Protein AF-A0A7V6HRE5-F1 (afdb_monomer_lite)

Sequence (174 aa):
MKKLPYPLYLALFLGVLGIIAAGLLAGINILTAPAIKANEEKKLAEQFKVIEVESPEILEVELLENVLGAYEGLTNGKACFVFNVQNKNQFLTVQTLVVISQEDGKILNLSVNLPATTHGMDSSFEGNKFGVIDANQDDFTGKFVTISGATTSSNSVKACINLAYEQYKGIKGV

Structure (mmCIF, N/CA/C/O backbone):
data_AF-A0A7V6HRE5-F1
#
_entry.id   AF-A0A7V6HRE5-F1
#
loop_
_atom_site.group_PDB
_atom_site.id
_atom_site.type_symbol
_atom_site.label_atom_id
_atom_site.label_alt_id
_atom_site.label_comp_id
_atom_site.label_asym_id
_atom_site.label_entity_id
_atom_site.label_seq_id
_atom_site.pdbx_PDB_ins_code
_atom_site.Cartn_x
_atom_site.Cartn_y
_atom_site.Cartn_z
_atom_site.occupancy
_atom_site.B_iso_or_equiv
_atom_site.auth_seq_id
_atom_site.auth_comp_id
_atom_site.auth_asym_id
_atom_site.auth_atom_id
_atom_site.pdbx_PDB_model_num
ATOM 1 N N . MET A 1 1 ? 37.935 -4.802 -55.681 1.00 50.09 1 MET A N 1
ATOM 2 C CA . MET A 1 1 ? 36.809 -4.939 -54.729 1.00 50.09 1 MET A CA 1
ATOM 3 C C . MET A 1 1 ? 35.780 -3.856 -55.048 1.00 50.09 1 MET A C 1
ATOM 5 O O . MET A 1 1 ? 36.128 -2.683 -54.967 1.00 50.09 1 MET A O 1
ATOM 9 N N . LYS A 1 2 ? 34.571 -4.211 -55.516 1.00 59.75 2 LYS A N 1
ATOM 10 C CA . LYS A 1 2 ? 33.499 -3.229 -55.788 1.00 59.75 2 LYS A CA 1
ATOM 11 C C . LYS A 1 2 ? 33.061 -2.618 -54.452 1.00 59.75 2 LYS A C 1
ATOM 13 O O . LYS A 1 2 ? 32.667 -3.359 -53.557 1.00 59.75 2 LYS A O 1
ATOM 18 N N . LYS A 1 3 ? 33.171 -1.294 -54.305 1.00 69.75 3 LYS A N 1
ATOM 19 C CA . LYS A 1 3 ? 32.686 -0.585 -53.113 1.00 69.75 3 LYS A CA 1
ATOM 20 C C . LYS A 1 3 ? 31.163 -0.732 -53.050 1.00 69.75 3 LYS A C 1
ATOM 22 O O . LYS A 1 3 ? 30.491 -0.491 -54.051 1.00 69.75 3 LYS A O 1
ATOM 27 N N . LEU A 1 4 ? 30.644 -1.172 -51.903 1.00 70.94 4 LEU A N 1
ATOM 28 C CA . LEU A 1 4 ? 29.204 -1.254 -51.654 1.00 70.94 4 LEU A CA 1
ATOM 29 C C . LEU A 1 4 ? 28.578 0.138 -51.884 1.00 70.94 4 LEU A C 1
ATOM 31 O O . LEU A 1 4 ? 29.197 1.129 -51.481 1.00 70.94 4 LEU A O 1
ATOM 35 N N . PRO A 1 5 ? 27.389 0.254 -52.509 1.00 83.25 5 PRO A N 1
ATOM 36 C CA . PRO A 1 5 ? 26.719 1.543 -52.629 1.00 83.25 5 PRO A CA 1
ATOM 37 C C . PRO A 1 5 ? 26.514 2.145 -51.237 1.00 83.25 5 PRO A C 1
ATOM 39 O O . PRO A 1 5 ? 26.054 1.469 -50.319 1.00 83.25 5 PRO A O 1
ATOM 42 N N . TYR A 1 6 ? 26.874 3.420 -51.088 1.00 79.62 6 TYR A N 1
ATOM 43 C CA . TYR A 1 6 ? 26.864 4.156 -49.821 1.00 79.62 6 TYR A CA 1
ATOM 44 C C . TYR A 1 6 ? 25.595 3.966 -48.957 1.00 79.62 6 TYR A C 1
ATOM 46 O O . TYR A 1 6 ? 25.748 3.701 -47.763 1.00 79.62 6 TYR A O 1
ATOM 54 N N . PRO A 1 7 ? 24.358 3.986 -49.504 1.00 84.19 7 PRO A N 1
ATOM 55 C CA . PRO A 1 7 ? 23.162 3.720 -48.696 1.00 84.19 7 PRO A CA 1
ATOM 56 C C . PRO A 1 7 ? 23.092 2.285 -48.151 1.00 84.19 7 PRO A C 1
ATOM 58 O O . PRO A 1 7 ? 22.624 2.076 -47.035 1.00 84.19 7 PRO A O 1
ATOM 61 N N . LEU A 1 8 ? 23.600 1.295 -48.892 1.00 83.69 8 LEU A N 1
ATOM 62 C CA . LEU A 1 8 ? 23.629 -0.102 -48.450 1.00 83.69 8 LEU A CA 1
ATOM 63 C C . LEU A 1 8 ? 24.675 -0.317 -47.348 1.00 83.69 8 LEU A C 1
ATOM 65 O O . LEU A 1 8 ? 24.430 -1.067 -46.411 1.00 83.69 8 LEU A O 1
ATOM 69 N N . TYR A 1 9 ? 25.815 0.376 -47.428 1.00 84.62 9 TYR A N 1
ATOM 70 C CA . TYR A 1 9 ? 26.817 0.382 -46.359 1.00 84.62 9 TYR A CA 1
ATOM 71 C C . TYR A 1 9 ? 26.251 0.973 -45.060 1.00 84.62 9 TYR A C 1
ATOM 73 O O . TYR A 1 9 ? 26.408 0.374 -44.000 1.00 84.62 9 TYR A O 1
ATOM 81 N N . LEU A 1 10 ? 25.546 2.107 -45.146 1.00 85.81 10 LEU A N 1
ATOM 82 C CA . LEU A 1 10 ? 24.906 2.740 -43.991 1.00 85.81 10 LEU A CA 1
ATOM 83 C C . LEU A 1 10 ? 23.826 1.853 -43.364 1.00 85.81 10 LEU A C 1
ATOM 85 O O . LEU A 1 10 ? 23.796 1.719 -42.146 1.00 85.81 10 LEU A O 1
ATOM 89 N N . ALA A 1 11 ? 22.978 1.214 -44.175 1.00 87.12 11 ALA A N 1
ATOM 90 C CA . ALA A 1 11 ? 21.950 0.301 -43.677 1.00 87.12 11 ALA A CA 1
ATOM 91 C C . ALA A 1 11 ? 22.557 -0.899 -42.931 1.00 87.12 11 ALA A C 1
ATOM 93 O O . ALA A 1 11 ? 22.083 -1.277 -41.862 1.00 87.12 11 ALA A O 1
ATOM 94 N N . LEU A 1 12 ? 23.641 -1.468 -43.465 1.00 86.06 12 LEU A N 1
ATOM 95 C CA . LEU A 1 12 ? 24.322 -2.614 -42.865 1.00 86.06 12 LEU A CA 1
ATOM 96 C C . LEU A 1 12 ? 25.068 -2.212 -41.584 1.00 86.06 12 LEU A C 1
ATOM 98 O O . LEU A 1 12 ? 24.995 -2.915 -40.580 1.00 86.06 12 LEU A O 1
ATOM 102 N N . PHE A 1 13 ? 25.706 -1.040 -41.584 1.00 89.19 13 PHE A N 1
ATOM 103 C CA . PHE A 1 13 ? 26.343 -0.461 -40.403 1.00 89.19 13 PHE A CA 1
ATOM 104 C C . PHE A 1 13 ? 25.331 -0.177 -39.283 1.00 89.19 13 PHE A C 1
ATOM 106 O O . PHE A 1 13 ? 25.565 -0.554 -38.136 1.00 89.19 13 PHE A O 1
ATOM 113 N N . LEU A 1 14 ? 24.182 0.419 -39.616 1.00 89.94 14 LEU A N 1
ATOM 114 C CA . LEU A 1 14 ? 23.117 0.702 -38.654 1.00 89.94 14 LEU A CA 1
ATOM 115 C C . LEU A 1 14 ? 22.473 -0.587 -38.124 1.00 89.94 14 LEU A C 1
ATOM 117 O O . LEU A 1 14 ? 22.176 -0.676 -36.936 1.00 89.94 14 LEU A O 1
ATOM 121 N N . GLY A 1 15 ? 22.322 -1.605 -38.977 1.00 91.38 15 GLY A N 1
ATOM 122 C CA . GLY A 1 15 ? 21.848 -2.930 -38.576 1.00 91.38 15 GLY A CA 1
ATOM 123 C C . GLY A 1 15 ? 22.772 -3.599 -37.557 1.00 91.38 15 GLY A C 1
ATOM 124 O O . GLY A 1 15 ? 22.306 -4.082 -36.528 1.00 91.38 15 GLY A O 1
ATOM 125 N N . VAL A 1 16 ? 24.088 -3.565 -37.790 1.00 91.38 16 VAL A N 1
ATOM 126 C CA . VAL A 1 16 ? 25.082 -4.098 -36.841 1.00 91.38 16 VAL A CA 1
ATOM 127 C C . VAL A 1 16 ? 25.053 -3.326 -35.518 1.00 91.38 16 VAL A C 1
ATOM 129 O O . VAL A 1 16 ? 25.026 -3.939 -34.453 1.00 91.38 16 VAL A O 1
ATOM 132 N N . LEU A 1 17 ? 24.992 -1.993 -35.567 1.00 90.50 17 LEU A N 1
ATOM 133 C CA . LEU A 1 17 ? 24.863 -1.149 -34.374 1.00 90.50 17 LEU A CA 1
ATOM 134 C C . LEU A 1 17 ? 23.590 -1.451 -33.577 1.00 90.50 17 LEU A C 1
ATOM 136 O O . LEU A 1 17 ? 23.646 -1.545 -32.352 1.00 90.50 17 LEU A O 1
ATOM 140 N N . GLY A 1 18 ? 22.461 -1.646 -34.262 1.00 89.69 18 GLY A N 1
ATOM 141 C CA . GLY A 1 18 ? 21.189 -2.005 -33.639 1.00 89.69 18 GLY A CA 1
ATOM 142 C C . GLY A 1 18 ? 21.255 -3.348 -32.913 1.00 89.69 18 GLY A C 1
ATOM 143 O O . GLY A 1 18 ? 20.800 -3.449 -31.776 1.00 89.69 18 GLY A O 1
ATOM 144 N N . ILE A 1 19 ? 21.889 -4.355 -33.523 1.00 90.44 19 ILE A N 1
ATOM 145 C CA . ILE A 1 19 ? 22.096 -5.671 -32.899 1.00 90.44 19 ILE A CA 1
ATOM 146 C C . ILE A 1 19 ? 22.978 -5.548 -31.649 1.00 90.44 19 ILE A C 1
ATOM 148 O O . ILE A 1 19 ? 22.654 -6.128 -30.614 1.00 90.44 19 ILE A O 1
ATOM 152 N N . ILE A 1 20 ? 24.059 -4.765 -31.712 1.00 90.25 20 ILE A N 1
ATOM 153 C CA . ILE A 1 20 ? 24.958 -4.544 -30.567 1.00 90.25 20 ILE A CA 1
ATOM 154 C C . ILE A 1 20 ? 24.222 -3.833 -29.425 1.00 90.25 20 ILE A C 1
ATOM 156 O O . ILE A 1 20 ? 24.304 -4.269 -28.277 1.00 90.25 20 ILE A O 1
ATOM 160 N N . ALA A 1 21 ? 23.475 -2.768 -29.727 1.00 87.31 21 ALA A N 1
ATOM 161 C CA . ALA A 1 21 ? 22.720 -2.015 -28.730 1.00 87.31 21 ALA A CA 1
ATOM 162 C C . ALA A 1 21 ? 21.628 -2.871 -28.068 1.00 87.31 21 ALA A C 1
ATOM 164 O O . ALA A 1 21 ? 21.508 -2.877 -26.842 1.00 87.31 21 ALA A O 1
ATOM 165 N N . ALA A 1 22 ? 20.876 -3.642 -28.861 1.00 85.56 22 ALA A N 1
ATOM 166 C CA . ALA A 1 22 ? 19.866 -4.565 -28.349 1.00 85.56 22 ALA A CA 1
ATOM 167 C C . ALA A 1 22 ? 20.491 -5.666 -27.477 1.00 85.56 22 ALA A C 1
ATOM 169 O O . ALA A 1 22 ? 19.972 -5.966 -26.404 1.00 85.56 22 ALA A O 1
ATOM 170 N N . GLY A 1 23 ? 21.630 -6.224 -27.901 1.00 85.94 23 GLY A N 1
ATOM 171 C CA . GLY A 1 23 ? 22.370 -7.233 -27.145 1.00 85.94 23 GLY A CA 1
ATOM 172 C C . GLY A 1 23 ? 22.883 -6.714 -25.802 1.00 85.94 23 GLY A C 1
ATOM 173 O O . GLY A 1 23 ? 22.724 -7.393 -24.790 1.00 85.94 23 GLY A O 1
ATOM 174 N N . LEU A 1 24 ? 23.436 -5.495 -25.760 1.00 86.62 24 LEU A N 1
ATOM 175 C CA . LEU A 1 24 ? 23.864 -4.869 -24.505 1.00 86.62 24 LEU A CA 1
ATOM 176 C C . LEU A 1 24 ? 22.684 -4.632 -23.561 1.00 86.62 24 LEU A C 1
ATOM 178 O O . LEU A 1 24 ? 22.766 -4.975 -22.384 1.00 86.62 24 LEU A O 1
ATOM 182 N N . LEU A 1 25 ? 21.586 -4.067 -24.068 1.00 85.69 25 LEU A N 1
ATOM 183 C CA . LEU A 1 25 ? 20.415 -3.767 -23.248 1.00 85.69 25 LEU A CA 1
ATOM 184 C C . LEU A 1 25 ? 19.783 -5.047 -22.685 1.00 85.69 25 LEU A C 1
ATOM 186 O O . LEU A 1 25 ? 19.464 -5.108 -21.498 1.00 85.69 25 LEU A O 1
ATOM 190 N N . ALA A 1 26 ? 19.665 -6.090 -23.511 1.00 82.56 26 ALA A N 1
ATOM 191 C CA . ALA A 1 26 ? 19.182 -7.399 -23.084 1.00 82.56 26 ALA A CA 1
ATOM 192 C C . ALA A 1 26 ? 20.129 -8.056 -22.068 1.00 82.56 26 ALA A C 1
ATOM 194 O O . ALA A 1 26 ? 19.666 -8.590 -21.062 1.00 82.56 26 ALA A O 1
ATOM 195 N N . GLY A 1 27 ? 21.444 -7.976 -22.289 1.00 82.62 27 GLY A N 1
ATOM 196 C CA . GLY A 1 27 ? 22.449 -8.506 -21.369 1.00 82.62 27 GLY A CA 1
ATOM 197 C C . GLY A 1 27 ? 22.399 -7.834 -19.997 1.00 82.62 27 GLY A C 1
ATOM 198 O O . GLY A 1 27 ? 22.397 -8.522 -18.978 1.00 82.62 27 GLY A O 1
ATOM 199 N N . ILE A 1 28 ? 22.277 -6.504 -19.964 1.00 78.94 28 ILE A N 1
ATOM 200 C CA . ILE A 1 28 ? 22.094 -5.756 -18.716 1.00 78.94 28 ILE A CA 1
ATOM 201 C C . ILE A 1 28 ? 20.800 -6.199 -18.036 1.00 78.94 28 ILE A C 1
ATOM 203 O O . ILE A 1 28 ? 20.838 -6.535 -16.859 1.00 78.94 28 ILE A O 1
ATOM 207 N N . ASN A 1 29 ? 19.687 -6.279 -18.768 1.00 77.25 29 ASN A N 1
ATOM 208 C CA . ASN A 1 29 ? 18.402 -6.687 -18.205 1.00 77.25 29 ASN A CA 1
ATOM 209 C C . ASN A 1 29 ? 18.442 -8.099 -17.593 1.00 77.25 29 ASN A C 1
ATOM 211 O O . ASN A 1 29 ? 17.912 -8.305 -16.510 1.00 77.25 29 ASN A O 1
ATOM 215 N N . ILE A 1 30 ? 19.104 -9.069 -18.232 1.00 74.62 30 ILE A N 1
ATOM 216 C CA . ILE A 1 30 ? 19.215 -10.442 -17.702 1.00 74.62 30 ILE A CA 1
ATOM 217 C C . ILE A 1 30 ? 20.044 -10.483 -16.412 1.00 74.62 30 ILE A C 1
ATOM 219 O O . ILE A 1 30 ? 19.705 -11.227 -15.493 1.00 74.62 30 ILE A O 1
ATOM 223 N N . LEU A 1 31 ? 21.114 -9.687 -16.321 1.00 76.06 31 LEU A N 1
ATOM 224 C CA . LEU A 1 31 ? 21.964 -9.632 -15.129 1.00 76.06 31 LEU A CA 1
ATOM 225 C C . LEU A 1 31 ? 21.318 -8.846 -13.982 1.00 76.06 31 LEU A C 1
ATOM 227 O O . LEU A 1 31 ? 21.504 -9.197 -12.817 1.00 76.06 31 LEU A O 1
ATOM 231 N N . THR A 1 32 ? 20.559 -7.792 -14.289 1.00 68.12 32 THR A N 1
ATOM 232 C CA . THR A 1 32 ? 19.947 -6.928 -13.272 1.00 68.12 32 THR A CA 1
ATOM 233 C C . THR A 1 32 ? 18.574 -7.411 -12.823 1.00 68.12 32 THR A C 1
ATOM 235 O O . THR A 1 32 ? 18.258 -7.262 -11.646 1.00 68.12 32 THR A O 1
ATOM 238 N N . ALA A 1 33 ? 17.779 -8.050 -13.687 1.00 69.75 33 ALA A N 1
ATOM 239 C CA . ALA A 1 33 ? 16.455 -8.573 -13.347 1.00 69.75 33 ALA A CA 1
ATOM 240 C C . ALA A 1 33 ? 16.411 -9.443 -12.072 1.00 69.75 33 ALA A C 1
ATOM 242 O O . ALA A 1 33 ? 15.530 -9.197 -11.245 1.00 69.75 33 ALA A O 1
ATOM 243 N N . PRO A 1 34 ? 17.314 -10.423 -11.841 1.00 67.00 34 PRO A N 1
ATOM 244 C CA . PRO A 1 34 ? 17.267 -11.224 -10.616 1.00 67.00 34 PRO A CA 1
ATOM 245 C C . PRO A 1 34 ? 17.596 -10.396 -9.369 1.00 67.00 34 PRO A C 1
ATOM 247 O O . PRO A 1 34 ? 16.971 -10.583 -8.328 1.00 67.00 34 PRO A O 1
ATOM 250 N N . ALA A 1 35 ? 18.529 -9.445 -9.471 1.00 63.06 35 ALA A N 1
ATOM 251 C CA . ALA A 1 35 ? 18.861 -8.548 -8.369 1.00 63.06 35 ALA A CA 1
ATOM 252 C C . ALA A 1 35 ? 17.710 -7.578 -8.055 1.00 63.06 35 ALA A C 1
ATOM 254 O O . ALA A 1 35 ? 17.461 -7.281 -6.890 1.00 63.06 35 ALA A O 1
ATOM 255 N N . ILE A 1 36 ? 16.983 -7.112 -9.075 1.00 62.78 36 ILE A N 1
ATOM 256 C CA . ILE A 1 36 ? 15.802 -6.254 -8.913 1.00 62.78 36 ILE A CA 1
ATOM 257 C C . ILE A 1 36 ? 14.694 -7.022 -8.192 1.00 62.78 36 ILE A C 1
ATOM 259 O O . ILE A 1 36 ? 14.231 -6.553 -7.158 1.00 62.78 36 ILE A O 1
ATOM 263 N N . LYS A 1 37 ? 14.357 -8.235 -8.650 1.00 68.44 37 LYS A N 1
ATOM 264 C CA . LYS A 1 37 ? 13.335 -9.078 -8.006 1.00 68.44 37 LYS A CA 1
ATOM 265 C C . LYS A 1 37 ? 13.670 -9.394 -6.551 1.00 68.44 37 LYS A C 1
ATOM 267 O O . LYS A 1 37 ? 12.843 -9.186 -5.673 1.00 68.44 37 LYS A O 1
ATOM 272 N N . ALA A 1 38 ? 14.906 -9.813 -6.276 1.00 65.56 38 ALA A N 1
ATOM 273 C CA . ALA A 1 38 ? 15.335 -10.106 -4.910 1.00 65.56 38 ALA A CA 1
ATOM 274 C C . ALA A 1 38 ? 15.285 -8.864 -4.002 1.00 65.56 38 ALA A C 1
ATOM 276 O O . ALA A 1 38 ? 14.994 -8.971 -2.812 1.00 65.56 38 ALA A O 1
ATOM 277 N N . ASN A 1 39 ? 15.564 -7.675 -4.544 1.00 62.69 39 ASN A N 1
ATOM 278 C CA . ASN A 1 39 ? 15.439 -6.426 -3.799 1.00 62.69 39 ASN A CA 1
ATOM 279 C C . ASN A 1 39 ? 13.975 -6.018 -3.593 1.00 62.69 39 ASN A C 1
ATOM 281 O O . ASN A 1 39 ? 13.654 -5.479 -2.540 1.00 62.69 39 ASN A O 1
ATOM 285 N N . GLU A 1 40 ? 13.090 -6.266 -4.557 1.00 64.25 40 GLU A N 1
ATOM 286 C CA . GLU A 1 40 ? 11.649 -6.018 -4.435 1.00 64.25 40 GLU A CA 1
ATOM 287 C C . GLU A 1 40 ? 11.008 -6.931 -3.386 1.00 64.25 40 GLU A C 1
ATOM 289 O O . GLU A 1 40 ? 10.300 -6.439 -2.511 1.00 64.25 40 GLU A O 1
ATOM 294 N N . GLU A 1 41 ? 11.329 -8.226 -3.398 1.00 62.97 41 GLU A N 1
ATOM 295 C CA . GLU A 1 41 ? 10.862 -9.190 -2.395 1.00 62.97 41 GLU A CA 1
ATOM 296 C C . GLU A 1 41 ? 11.364 -8.833 -0.992 1.00 62.97 41 GLU A C 1
ATOM 298 O O . GLU A 1 41 ? 10.588 -8.827 -0.037 1.00 62.97 41 GLU A O 1
ATOM 303 N N . LYS A 1 42 ? 12.646 -8.460 -0.857 1.00 62.59 42 LYS A N 1
ATOM 304 C CA . LYS A 1 42 ? 13.197 -7.988 0.423 1.00 62.59 42 LYS A CA 1
ATOM 305 C C . LYS A 1 42 ? 12.518 -6.713 0.898 1.00 62.59 42 LYS A C 1
ATOM 307 O O . LYS A 1 42 ? 12.144 -6.644 2.062 1.00 62.59 42 LYS A O 1
ATOM 312 N N . LYS A 1 43 ? 12.307 -5.737 0.012 1.00 65.44 43 LYS A N 1
ATOM 313 C CA . LYS A 1 43 ? 11.583 -4.504 0.347 1.00 65.44 43 LYS A CA 1
ATOM 314 C C . LYS A 1 43 ? 10.151 -4.791 0.761 1.00 65.44 43 LYS A C 1
ATOM 316 O O . LYS A 1 43 ? 9.640 -4.127 1.653 1.00 65.44 43 LYS A O 1
ATOM 321 N N . LEU A 1 44 ? 9.479 -5.741 0.119 1.00 64.00 44 LEU A N 1
ATOM 322 C CA . LEU A 1 44 ? 8.117 -6.114 0.477 1.00 64.00 44 LEU A CA 1
ATOM 323 C C . LEU A 1 44 ? 8.085 -6.803 1.850 1.00 64.00 44 LEU A C 1
ATOM 325 O O . LEU A 1 44 ? 7.297 -6.418 2.706 1.00 64.00 44 LEU A O 1
ATOM 329 N N . ALA A 1 45 ? 9.004 -7.737 2.106 1.00 64.31 45 ALA A N 1
ATOM 330 C CA . ALA A 1 45 ? 9.152 -8.392 3.405 1.00 64.31 45 ALA A CA 1
ATOM 331 C C . ALA A 1 45 ? 9.541 -7.413 4.531 1.00 64.31 45 ALA A C 1
ATOM 333 O O . ALA A 1 45 ? 9.053 -7.530 5.653 1.00 64.31 45 ALA A O 1
ATOM 334 N N . GLU A 1 46 ? 10.403 -6.433 4.252 1.00 66.00 46 GLU A N 1
ATOM 335 C CA . GLU A 1 46 ? 10.728 -5.345 5.181 1.00 66.00 46 GLU A CA 1
ATOM 336 C C . GLU A 1 46 ? 9.514 -4.451 5.439 1.00 66.00 46 GLU A C 1
ATOM 338 O O . GLU A 1 46 ? 9.246 -4.115 6.588 1.00 66.00 46 GLU A O 1
ATOM 343 N N . GLN A 1 47 ? 8.732 -4.121 4.409 1.00 65.31 47 GLN A N 1
ATOM 344 C CA . GLN A 1 47 ? 7.501 -3.346 4.571 1.00 65.31 47 GLN A CA 1
ATOM 345 C C . GLN A 1 47 ? 6.464 -4.092 5.413 1.00 65.31 47 GLN A C 1
ATOM 347 O O . GLN A 1 47 ? 5.866 -3.464 6.279 1.00 65.31 47 GLN A O 1
ATOM 352 N N . PHE A 1 48 ? 6.310 -5.413 5.241 1.00 65.56 48 PHE A N 1
ATOM 353 C CA . PHE A 1 48 ? 5.454 -6.240 6.103 1.00 65.56 48 PHE A CA 1
ATOM 354 C C . PHE A 1 48 ? 5.903 -6.227 7.571 1.00 65.56 48 PHE A C 1
ATOM 356 O O . PHE A 1 48 ? 5.063 -6.166 8.466 1.00 65.56 48 PHE A O 1
ATOM 363 N N . LYS A 1 49 ? 7.219 -6.197 7.830 1.00 68.00 49 LYS A N 1
ATOM 364 C CA . LYS A 1 49 ? 7.758 -6.010 9.188 1.00 68.00 49 LYS A CA 1
ATOM 365 C C . LYS A 1 49 ? 7.471 -4.614 9.744 1.00 68.00 49 LYS A C 1
ATOM 367 O O . LYS A 1 49 ? 7.127 -4.504 10.912 1.00 68.00 49 LYS A O 1
ATOM 372 N N . VAL A 1 50 ? 7.600 -3.563 8.929 1.00 70.25 50 VAL A N 1
ATOM 373 C CA . VAL A 1 50 ? 7.325 -2.170 9.338 1.00 70.25 50 VAL A CA 1
ATOM 374 C C . VAL A 1 50 ? 5.856 -1.968 9.705 1.00 70.25 50 VAL A C 1
ATOM 376 O O . VAL A 1 50 ? 5.556 -1.249 10.652 1.00 70.25 50 VAL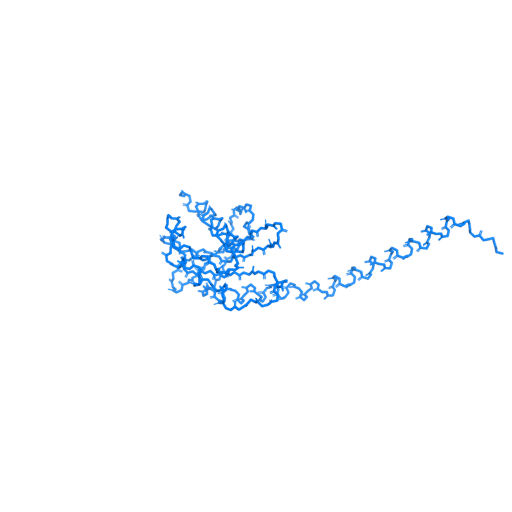 A O 1
ATOM 379 N N . ILE A 1 51 ? 4.941 -2.603 8.972 1.00 73.19 51 ILE A N 1
ATOM 380 C CA . ILE A 1 51 ? 3.502 -2.526 9.257 1.00 73.19 51 ILE A CA 1
ATOM 381 C C . ILE A 1 51 ? 3.028 -3.553 10.296 1.00 73.19 51 ILE A C 1
ATOM 383 O O . ILE A 1 51 ? 1.830 -3.624 10.555 1.00 73.19 51 ILE A O 1
ATOM 387 N N . GLU A 1 52 ? 3.949 -4.319 10.891 1.00 79.12 52 GLU A N 1
ATOM 388 C CA . GLU A 1 52 ? 3.678 -5.313 11.940 1.00 79.12 52 GLU A CA 1
ATOM 389 C C . GLU A 1 52 ? 2.614 -6.351 11.532 1.00 79.12 52 GLU A C 1
ATOM 391 O O . GLU A 1 52 ? 1.733 -6.710 12.316 1.00 79.12 52 GLU A O 1
ATOM 396 N N . VAL A 1 53 ? 2.665 -6.817 10.280 1.00 80.62 53 VAL A N 1
ATOM 397 C CA . VAL A 1 53 ? 1.786 -7.889 9.790 1.00 80.62 53 VAL A CA 1
ATOM 398 C C . VAL A 1 53 ? 2.531 -9.217 9.852 1.00 80.62 53 VAL A C 1
ATOM 400 O O . VAL A 1 53 ? 3.543 -9.426 9.179 1.00 80.62 53 VAL A O 1
ATOM 403 N N . GLU A 1 54 ? 2.007 -10.124 10.663 1.00 81.50 54 GLU A N 1
ATOM 404 C CA . GLU A 1 54 ? 2.461 -11.497 10.809 1.00 81.50 54 GLU A CA 1
ATOM 405 C C . GLU A 1 54 ? 1.763 -12.404 9.793 1.00 81.50 54 GLU A C 1
ATOM 407 O O . GLU A 1 54 ? 0.556 -12.296 9.572 1.00 81.50 54 GLU A O 1
ATOM 412 N N . SER A 1 55 ? 2.540 -13.325 9.212 1.00 76.38 55 SER A N 1
ATOM 413 C CA . SER A 1 55 ? 2.084 -14.348 8.257 1.00 76.38 55 SER A CA 1
ATOM 414 C C . SER A 1 55 ? 1.173 -13.805 7.142 1.00 76.38 55 SER A C 1
ATOM 416 O O . SER A 1 55 ? 0.038 -14.259 7.027 1.00 76.38 55 SER A O 1
ATOM 418 N N . PRO A 1 56 ? 1.632 -12.828 6.333 1.00 80.88 56 PRO A N 1
ATOM 419 C CA . PRO A 1 56 ? 0.833 -12.317 5.228 1.00 80.88 56 PRO A CA 1
ATOM 420 C C . PRO A 1 56 ? 0.616 -13.410 4.172 1.00 80.88 56 PRO A C 1
ATOM 422 O O . PRO A 1 56 ? 1.576 -13.912 3.582 1.00 80.88 56 PRO A O 1
ATOM 425 N N . GLU A 1 57 ? -0.642 -13.739 3.908 1.00 83.25 57 GLU A N 1
ATOM 426 C CA . GLU A 1 57 ? -1.075 -14.650 2.850 1.00 83.25 57 GLU A CA 1
ATOM 427 C C . 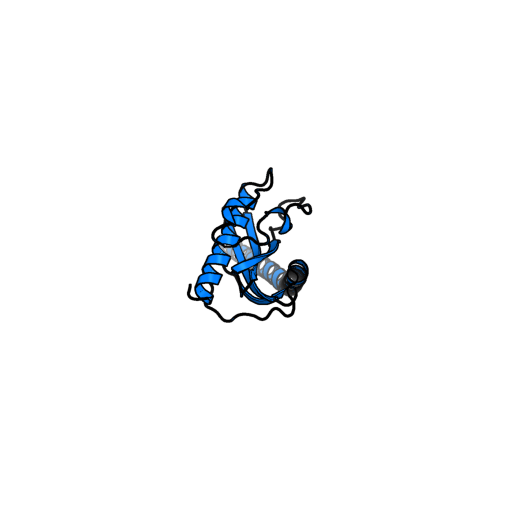GLU A 1 57 ? -1.770 -13.864 1.738 1.00 83.25 57 GLU A C 1
ATOM 429 O O . GLU A 1 57 ? -2.416 -12.847 1.982 1.00 83.25 57 GLU A O 1
ATOM 434 N N . ILE A 1 58 ? -1.593 -14.292 0.488 1.00 85.44 58 ILE A N 1
ATOM 435 C CA . ILE A 1 58 ? -2.213 -13.621 -0.658 1.00 85.44 58 ILE A CA 1
ATOM 436 C C . ILE A 1 58 ? -3.711 -13.911 -0.630 1.00 85.44 58 ILE A C 1
ATOM 438 O O . ILE A 1 58 ? -4.119 -15.069 -0.626 1.00 85.44 58 ILE A O 1
ATOM 442 N N . LEU A 1 59 ? -4.518 -12.856 -0.682 1.00 87.19 59 LEU A N 1
ATOM 443 C CA . LEU A 1 59 ? -5.961 -12.978 -0.784 1.00 87.19 59 LEU A CA 1
ATOM 444 C C . LEU A 1 5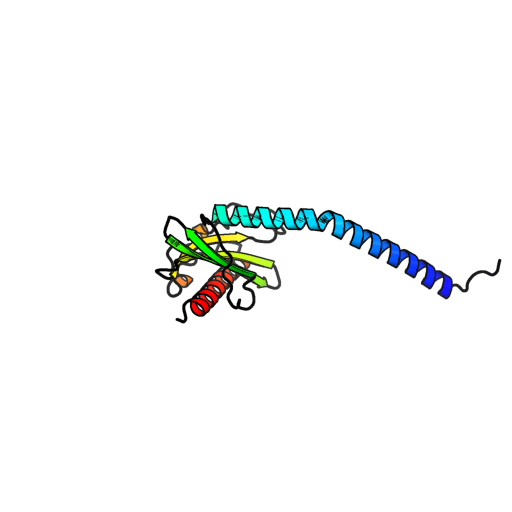9 ? -6.356 -13.023 -2.267 1.00 87.19 59 LEU A C 1
ATOM 446 O O . LEU A 1 59 ? -6.188 -12.041 -2.993 1.00 87.19 59 LEU A O 1
ATOM 450 N N . GLU A 1 60 ? -6.880 -14.161 -2.727 1.00 86.50 60 GLU A N 1
ATOM 451 C CA . GLU A 1 60 ? -7.340 -14.342 -4.111 1.00 86.50 60 GLU A CA 1
ATOM 452 C C . GLU A 1 60 ? -8.697 -13.656 -4.336 1.00 86.50 60 GLU A C 1
ATOM 454 O O . GLU A 1 60 ? -9.762 -14.255 -4.193 1.00 86.50 60 GLU A O 1
ATOM 459 N N . VAL A 1 61 ? -8.655 -12.368 -4.682 1.00 87.25 61 VAL A N 1
ATOM 460 C CA . VAL A 1 61 ? -9.832 -11.535 -4.976 1.00 87.25 61 VAL A CA 1
ATOM 461 C C . VAL A 1 61 ? -9.627 -10.731 -6.253 1.00 87.25 61 VAL A C 1
ATOM 463 O O . VAL A 1 61 ? -8.497 -10.491 -6.682 1.00 87.25 61 VAL A O 1
ATOM 466 N N . GLU A 1 62 ? -10.725 -10.283 -6.861 1.00 88.12 62 GLU A N 1
ATOM 467 C CA . GLU A 1 62 ? -10.651 -9.319 -7.955 1.00 88.12 62 GLU A CA 1
ATOM 468 C C . GLU A 1 62 ? -10.111 -7.986 -7.419 1.00 88.12 62 GLU A C 1
ATOM 470 O O . GLU A 1 62 ? -10.676 -7.377 -6.503 1.00 88.12 62 GLU A O 1
ATOM 475 N N . LEU A 1 63 ? -8.967 -7.573 -7.960 1.00 89.62 63 LEU A N 1
ATOM 476 C CA . LEU A 1 63 ? -8.288 -6.344 -7.576 1.00 89.62 63 LEU A CA 1
ATOM 477 C C . LEU A 1 63 ? -8.809 -5.182 -8.421 1.00 89.62 63 LEU A C 1
ATOM 479 O O . LEU A 1 63 ? -8.846 -5.261 -9.650 1.00 89.62 63 LEU A O 1
ATOM 483 N N . LEU A 1 64 ? -9.173 -4.090 -7.755 1.00 89.69 64 LEU A N 1
ATOM 484 C CA . LEU A 1 64 ? -9.529 -2.837 -8.406 1.00 89.69 64 LEU A CA 1
ATOM 485 C C . LEU A 1 64 ? -8.325 -2.231 -9.134 1.00 89.69 64 LEU A C 1
ATOM 487 O O . LEU A 1 64 ? -7.159 -2.536 -8.862 1.00 89.69 64 LEU A O 1
ATOM 491 N N . GLU A 1 65 ? -8.614 -1.314 -10.054 1.00 88.06 65 GLU A N 1
ATOM 492 C CA . GLU A 1 65 ? -7.578 -0.582 -10.768 1.00 88.06 65 GLU A CA 1
ATOM 493 C C . GLU A 1 65 ? -6.642 0.132 -9.779 1.00 88.06 65 GLU A C 1
ATOM 495 O O . GLU A 1 65 ? -7.078 0.834 -8.866 1.00 88.06 65 GLU A O 1
ATOM 500 N N . ASN A 1 66 ? -5.335 -0.027 -9.989 1.00 89.00 66 ASN A N 1
ATOM 501 C CA . ASN A 1 66 ? -4.267 0.489 -9.131 1.00 89.00 66 ASN A CA 1
ATOM 502 C C . ASN A 1 66 ? -4.105 -0.197 -7.757 1.00 89.00 66 ASN A C 1
ATOM 504 O O . ASN A 1 66 ? -3.286 0.247 -6.946 1.00 89.00 66 ASN A O 1
ATOM 508 N N . VAL A 1 67 ? -4.795 -1.314 -7.512 1.00 89.31 67 VAL A N 1
ATOM 509 C CA . VAL A 1 67 ? -4.487 -2.238 -6.413 1.00 89.31 67 VAL A CA 1
ATOM 510 C C . VAL A 1 67 ? -3.553 -3.325 -6.949 1.00 89.31 67 VAL A C 1
ATOM 512 O O . VAL A 1 67 ? -3.916 -4.122 -7.806 1.00 89.31 67 VAL A O 1
ATOM 515 N N . LEU A 1 68 ? -2.311 -3.341 -6.467 1.00 86.62 68 LEU A N 1
ATOM 516 C CA . LEU A 1 68 ? -1.261 -4.263 -6.912 1.00 86.62 68 LEU A CA 1
ATOM 517 C C . LEU A 1 68 ? -1.320 -5.619 -6.202 1.00 86.62 68 LEU A C 1
ATOM 519 O O . LEU A 1 68 ? -0.733 -6.588 -6.675 1.00 86.62 68 LEU A O 1
ATOM 523 N N . GLY A 1 69 ? -1.987 -5.681 -5.051 1.00 86.19 69 GLY A N 1
ATOM 524 C CA . GLY A 1 69 ? -2.192 -6.918 -4.311 1.00 86.19 69 GLY A CA 1
ATOM 525 C C . GLY A 1 69 ? -3.050 -6.716 -3.071 1.00 86.19 69 GLY A C 1
ATOM 526 O O . GLY A 1 69 ? -3.026 -5.646 -2.456 1.00 86.19 69 GLY A O 1
ATOM 527 N N . ALA A 1 70 ? -3.771 -7.768 -2.706 1.00 90.00 70 ALA A N 1
ATOM 528 C CA . ALA A 1 70 ? -4.489 -7.889 -1.450 1.00 90.00 70 ALA A CA 1
ATOM 529 C C . ALA A 1 70 ? -3.915 -9.076 -0.675 1.00 90.00 70 ALA A C 1
ATOM 531 O O . ALA A 1 70 ? -3.614 -10.122 -1.251 1.00 90.00 70 ALA A O 1
ATOM 532 N N . TYR A 1 71 ? -3.750 -8.894 0.627 1.00 89.56 71 TYR A N 1
ATOM 533 C CA . TYR A 1 71 ? -3.222 -9.907 1.525 1.00 89.56 71 TYR A CA 1
ATOM 534 C C . TYR A 1 71 ? -4.077 -9.952 2.785 1.00 89.56 71 TYR A C 1
ATOM 536 O O . TYR A 1 71 ? -4.685 -8.950 3.167 1.00 89.56 71 TYR A O 1
ATOM 544 N N . GLU A 1 72 ? -4.087 -11.091 3.452 1.00 91.25 72 GLU A N 1
ATOM 545 C CA . GLU A 1 72 ? -4.620 -11.243 4.798 1.00 91.25 72 GLU A CA 1
ATOM 546 C C . GLU A 1 72 ? -3.507 -11.627 5.766 1.00 91.25 72 GLU A C 1
ATOM 548 O O . GLU A 1 72 ? -2.489 -12.190 5.373 1.00 91.25 72 GLU A O 1
ATOM 553 N N . GLY A 1 73 ? -3.664 -11.266 7.032 1.00 89.06 73 GLY A N 1
ATOM 554 C CA . GLY A 1 73 ? -2.672 -11.577 8.049 1.00 89.06 73 GLY A CA 1
ATOM 555 C C . GLY A 1 73 ? -3.142 -11.186 9.438 1.00 89.06 73 GLY A C 1
ATOM 556 O O . GLY A 1 73 ? -4.324 -10.907 9.669 1.00 89.06 73 GLY A O 1
ATOM 557 N N . LEU A 1 74 ? -2.197 -11.163 10.372 1.00 87.19 74 LEU A N 1
ATOM 558 C CA . LEU A 1 74 ? -2.439 -10.790 11.761 1.00 87.19 74 LEU A CA 1
ATOM 559 C C . LEU A 1 74 ? -1.593 -9.575 12.133 1.00 87.19 74 LEU A C 1
ATOM 561 O O . LEU A 1 74 ? -0.383 -9.581 11.955 1.00 87.19 74 LEU A O 1
ATOM 565 N N . THR A 1 75 ? -2.212 -8.553 12.714 1.00 86.00 75 THR A N 1
ATOM 566 C CA . THR A 1 75 ? -1.502 -7.420 13.324 1.00 86.00 75 THR A CA 1
ATOM 567 C C . THR A 1 75 ? -1.923 -7.318 14.777 1.00 86.00 75 THR A C 1
ATOM 569 O O . THR A 1 75 ? -3.112 -7.181 15.069 1.00 86.00 75 THR A O 1
ATOM 572 N N . ASN A 1 76 ? -0.964 -7.406 15.703 1.00 81.81 76 ASN A N 1
ATOM 573 C CA . ASN A 1 76 ? -1.227 -7.384 17.148 1.00 81.81 76 ASN A CA 1
ATOM 574 C C . ASN A 1 76 ? -2.308 -8.400 17.587 1.00 81.81 76 ASN A C 1
ATOM 576 O O . ASN A 1 76 ? -3.164 -8.104 18.421 1.00 81.81 76 ASN A O 1
ATOM 580 N N . GLY A 1 77 ? -2.303 -9.595 16.982 1.00 79.81 77 GLY A N 1
ATOM 581 C CA . GLY A 1 77 ? -3.273 -10.663 17.254 1.00 79.81 77 GLY A CA 1
ATOM 582 C C . GLY A 1 77 ? -4.673 -10.454 16.656 1.00 79.81 77 GLY A C 1
ATOM 583 O O . GLY A 1 77 ? -5.564 -11.255 16.932 1.00 79.81 77 GLY A O 1
ATOM 584 N N . LYS A 1 78 ? -4.886 -9.410 15.843 1.00 84.62 78 LYS A N 1
ATOM 585 C CA . LYS A 1 78 ? -6.153 -9.137 15.148 1.00 84.62 78 LYS A CA 1
ATOM 586 C C . LYS A 1 78 ? -6.038 -9.437 13.660 1.00 84.62 78 LYS A C 1
ATOM 588 O O . LYS A 1 78 ? -5.050 -9.060 13.034 1.00 84.62 78 LYS A O 1
ATOM 593 N N . ALA A 1 79 ? -7.070 -10.060 13.094 1.00 90.88 79 ALA A N 1
ATOM 594 C CA . ALA A 1 79 ? -7.145 -10.307 11.659 1.00 90.88 79 ALA A CA 1
ATOM 595 C C . ALA A 1 79 ? -7.214 -8.979 10.890 1.00 90.88 79 ALA A C 1
ATOM 597 O O . ALA A 1 79 ? -8.054 -8.117 11.178 1.00 90.88 79 ALA A O 1
ATOM 598 N N . CYS A 1 80 ? -6.344 -8.821 9.899 1.00 91.50 80 CYS A N 1
ATOM 599 C CA . CYS A 1 80 ? -6.269 -7.632 9.062 1.00 91.50 80 CYS A CA 1
ATOM 600 C C . CYS A 1 80 ? -6.227 -7.996 7.574 1.00 91.50 80 CYS A C 1
ATOM 602 O O . CYS A 1 80 ? -5.878 -9.112 7.187 1.00 91.50 80 CYS A O 1
ATOM 604 N N . PHE A 1 81 ? -6.629 -7.043 6.740 1.00 92.38 81 PHE A N 1
ATOM 605 C CA . PHE A 1 81 ? -6.325 -7.028 5.320 1.00 92.38 81 PHE A CA 1
ATOM 606 C C . PHE A 1 81 ? -5.210 -6.024 5.065 1.00 92.38 81 PHE A C 1
ATOM 608 O O . PHE A 1 81 ? -5.199 -4.935 5.643 1.00 92.38 81 PHE A O 1
ATOM 615 N N . VAL A 1 82 ? -4.295 -6.371 4.171 1.00 91.00 82 VAL A N 1
ATOM 616 C CA . VAL A 1 82 ? -3.246 -5.478 3.692 1.00 91.00 82 VAL A CA 1
ATOM 617 C C . VAL A 1 82 ? -3.469 -5.231 2.213 1.00 91.00 82 VAL A C 1
ATOM 619 O O . VAL A 1 82 ? -3.494 -6.166 1.415 1.00 91.00 82 VAL A O 1
ATOM 622 N N . PHE A 1 83 ? -3.591 -3.965 1.834 1.00 91.69 83 PHE A N 1
ATOM 623 C CA . PHE A 1 83 ? -3.739 -3.567 0.440 1.00 91.69 83 PHE A CA 1
ATOM 624 C C . PHE A 1 83 ? -2.480 -2.860 -0.026 1.00 91.69 83 PHE A C 1
ATOM 626 O O . PHE A 1 83 ? -2.101 -1.827 0.524 1.00 91.69 83 PHE A O 1
ATOM 633 N N . ASN A 1 84 ? -1.836 -3.420 -1.047 1.00 89.56 84 ASN A N 1
ATOM 634 C CA . ASN A 1 84 ? -0.745 -2.767 -1.749 1.00 89.56 84 ASN A CA 1
ATOM 635 C C . ASN A 1 84 ? -1.343 -1.947 -2.892 1.00 89.56 84 ASN A C 1
ATOM 637 O O . ASN A 1 84 ? -1.742 -2.496 -3.916 1.00 89.56 84 ASN A O 1
ATOM 641 N N . VAL A 1 85 ? -1.428 -0.637 -2.698 1.00 91.44 85 VAL A N 1
ATOM 642 C CA . VAL A 1 85 ? -2.081 0.295 -3.618 1.00 91.44 85 VAL A CA 1
ATOM 643 C C . VAL A 1 85 ? -1.070 1.259 -4.210 1.00 91.44 85 VAL A C 1
ATOM 645 O O . VAL A 1 85 ? -0.093 1.646 -3.566 1.00 91.44 85 VAL A O 1
ATOM 648 N N . GLN A 1 86 ? -1.306 1.662 -5.451 1.00 88.94 86 GLN A N 1
ATOM 649 C CA . GLN A 1 86 ? -0.473 2.620 -6.155 1.00 88.94 86 GLN A CA 1
ATOM 650 C C . GLN A 1 86 ? -1.309 3.813 -6.610 1.00 88.94 86 GLN A C 1
ATOM 652 O O . GLN A 1 86 ? -2.443 3.678 -7.046 1.00 88.94 86 GLN A O 1
ATOM 657 N N . ASN A 1 87 ? -0.738 5.007 -6.552 1.00 88.44 87 ASN A N 1
ATOM 658 C CA . ASN A 1 87 ? -1.294 6.178 -7.201 1.00 88.44 87 ASN A CA 1
ATOM 659 C C . ASN A 1 87 ? -0.207 6.846 -8.035 1.00 88.44 87 ASN A C 1
ATOM 661 O O . ASN A 1 87 ? 0.836 7.248 -7.519 1.00 88.44 87 ASN A O 1
ATOM 665 N N . LYS A 1 88 ? -0.439 6.951 -9.342 1.00 85.00 88 LYS A N 1
ATOM 666 C CA . LYS A 1 88 ? 0.483 7.598 -10.271 1.00 85.00 88 LYS A CA 1
ATOM 667 C C . LYS A 1 88 ? -0.083 8.939 -10.706 1.00 85.00 88 LYS A C 1
ATOM 669 O O . LYS A 1 88 ? -1.158 9.002 -11.292 1.00 85.00 88 LYS A O 1
ATOM 674 N N . ASN A 1 89 ? 0.678 10.001 -10.472 1.00 75.19 89 ASN A N 1
ATOM 675 C CA . ASN A 1 89 ? 0.399 11.323 -11.018 1.00 75.19 89 ASN A CA 1
ATOM 676 C C . ASN A 1 89 ? 1.529 11.754 -11.975 1.00 75.19 89 ASN A C 1
ATOM 678 O O . ASN A 1 89 ? 2.504 11.030 -12.182 1.00 75.19 89 ASN A O 1
ATOM 682 N N . GLN A 1 90 ? 1.391 12.928 -12.597 1.00 73.31 90 GLN A N 1
ATOM 683 C CA . GLN A 1 90 ? 2.352 13.434 -13.588 1.00 73.31 90 GLN A CA 1
ATOM 684 C C . GLN A 1 90 ? 3.764 13.678 -13.015 1.00 73.31 90 GLN A C 1
ATOM 686 O O . GLN A 1 90 ? 4.729 13.734 -13.773 1.00 73.31 90 GLN A O 1
ATOM 691 N N . PHE A 1 91 ? 3.893 13.822 -11.695 1.00 71.38 91 PHE A N 1
ATOM 692 C CA . PHE A 1 91 ? 5.131 14.214 -11.023 1.00 71.38 91 PHE A CA 1
ATOM 693 C C . PHE A 1 91 ? 5.821 13.048 -10.313 1.00 71.38 91 PHE A C 1
ATOM 695 O O . PHE A 1 91 ? 7.045 13.030 -10.216 1.00 71.38 91 PHE A O 1
ATOM 702 N N . LEU A 1 92 ? 5.049 12.090 -9.795 1.00 77.62 92 LEU A N 1
ATOM 703 C CA . LEU A 1 92 ? 5.546 10.974 -8.999 1.00 77.62 92 LEU A CA 1
ATOM 704 C C . LEU A 1 92 ? 4.545 9.811 -8.964 1.00 77.62 92 LEU A C 1
ATOM 706 O O . LEU A 1 92 ? 3.358 9.956 -9.251 1.00 77.62 92 LEU A O 1
ATOM 710 N N . THR A 1 93 ? 5.043 8.637 -8.592 1.00 82.44 93 THR A N 1
ATOM 711 C CA . THR A 1 93 ? 4.226 7.453 -8.294 1.00 82.44 93 THR A CA 1
ATOM 712 C C . THR A 1 93 ? 4.323 7.183 -6.801 1.00 82.44 93 THR A C 1
ATOM 714 O O . THR A 1 93 ? 5.428 7.109 -6.295 1.00 82.44 93 THR A O 1
ATOM 717 N N . VAL A 1 94 ? 3.215 7.055 -6.083 1.00 83.75 94 VAL A N 1
ATOM 718 C CA . VAL A 1 94 ? 3.203 6.652 -4.669 1.00 83.75 94 VAL A CA 1
ATOM 719 C C . VAL A 1 94 ? 2.717 5.224 -4.590 1.00 83.75 94 VAL A C 1
ATOM 721 O O . VAL A 1 94 ? 1.693 4.903 -5.181 1.00 83.75 94 VAL A O 1
ATOM 724 N N . GLN A 1 95 ? 3.425 4.378 -3.857 1.00 86.00 95 GLN A N 1
ATOM 725 C CA . GLN A 1 95 ? 2.933 3.069 -3.460 1.00 86.00 95 GLN A CA 1
ATOM 726 C C . GLN A 1 95 ? 2.700 3.084 -1.951 1.00 86.00 95 GLN A C 1
ATOM 728 O O . GLN A 1 95 ? 3.468 3.681 -1.198 1.00 86.00 95 GLN A O 1
ATOM 733 N N . THR A 1 96 ? 1.613 2.492 -1.484 1.00 86.81 96 THR A N 1
ATOM 734 C CA . THR A 1 96 ? 1.283 2.461 -0.060 1.00 86.81 96 THR A CA 1
ATOM 735 C C . THR A 1 96 ? 0.745 1.088 0.297 1.00 86.81 96 THR A C 1
ATOM 737 O O . THR A 1 96 ? -0.134 0.575 -0.388 1.00 86.81 96 THR A O 1
ATOM 740 N N . LEU A 1 97 ? 1.274 0.494 1.363 1.00 88.25 97 LEU A N 1
ATOM 741 C CA . LEU A 1 97 ? 0.645 -0.638 2.026 1.00 88.25 97 LEU A CA 1
ATOM 742 C C . LEU A 1 97 ? -0.259 -0.081 3.118 1.00 88.25 97 LEU A C 1
ATOM 744 O O . LEU A 1 97 ? 0.219 0.623 4.006 1.00 88.25 97 LEU A O 1
ATOM 748 N N . VAL A 1 98 ? -1.551 -0.379 3.042 1.00 90.94 98 VAL A N 1
ATOM 749 C CA . VAL A 1 98 ? -2.543 0.037 4.039 1.00 90.94 98 VAL A CA 1
ATOM 750 C C . VAL A 1 98 ? -3.043 -1.206 4.760 1.00 90.94 98 VAL A C 1
ATOM 752 O O . VAL A 1 98 ? -3.533 -2.127 4.108 1.00 90.94 98 VAL A O 1
ATOM 755 N N . VAL A 1 99 ? -2.919 -1.232 6.087 1.00 91.81 99 VAL A N 1
ATOM 756 C CA . VAL A 1 99 ? -3.414 -2.325 6.932 1.00 91.81 99 VAL A CA 1
ATOM 757 C C . VAL A 1 99 ? -4.755 -1.920 7.520 1.00 91.81 99 VAL A C 1
ATOM 759 O O . VAL A 1 99 ? -4.827 -0.969 8.297 1.00 91.81 99 VAL A O 1
ATOM 762 N N . ILE A 1 100 ? -5.810 -2.649 7.170 1.00 93.44 100 ILE A N 1
ATOM 763 C CA . ILE A 1 100 ? -7.179 -2.409 7.625 1.00 93.44 100 ILE A CA 1
ATOM 764 C C . ILE A 1 100 ? -7.647 -3.607 8.450 1.00 93.44 100 ILE A C 1
ATOM 766 O O . ILE A 1 100 ? -7.570 -4.752 8.014 1.00 93.44 100 ILE A O 1
ATOM 770 N N . SER A 1 101 ? -8.158 -3.351 9.646 1.00 93.06 101 SER A N 1
ATOM 771 C CA . SER A 1 101 ? -8.769 -4.355 10.513 1.00 93.06 101 SER A CA 1
ATOM 772 C C . SER A 1 101 ? -9.985 -5.004 9.847 1.00 93.06 101 SER A C 1
ATOM 774 O O . SER A 1 101 ? -10.885 -4.324 9.342 1.00 93.06 101 SER A O 1
ATOM 776 N N . GLN A 1 102 ? -10.047 -6.337 9.874 1.00 90.88 102 GLN A N 1
ATOM 777 C CA . GLN A 1 102 ? -11.200 -7.064 9.342 1.00 90.88 102 GLN A CA 1
ATOM 778 C C . GLN A 1 102 ? -12.451 -6.905 10.216 1.00 90.88 102 GLN A C 1
ATOM 780 O O . GLN A 1 102 ? -13.557 -7.110 9.716 1.00 90.88 102 GLN A O 1
ATOM 785 N N . GLU A 1 103 ? -12.288 -6.584 11.499 1.00 88.44 103 GLU A N 1
ATOM 786 C CA . GLU A 1 103 ? -13.375 -6.517 12.478 1.00 88.44 103 GLU A CA 1
ATOM 787 C C . GLU A 1 103 ? -14.111 -5.174 12.422 1.00 88.44 103 GLU A C 1
ATOM 789 O O . GLU A 1 103 ? -15.332 -5.142 12.302 1.00 88.44 103 GLU A O 1
ATOM 794 N N . ASP A 1 104 ? -13.365 -4.069 12.483 1.00 88.38 104 ASP A N 1
ATOM 795 C CA . ASP A 1 104 ? -13.915 -2.718 12.650 1.00 88.38 104 ASP A CA 1
ATOM 796 C C . ASP A 1 104 ? -13.566 -1.750 11.509 1.00 88.38 104 ASP A C 1
ATOM 798 O O . ASP A 1 104 ? -13.931 -0.575 11.567 1.00 88.38 104 ASP A O 1
ATOM 802 N N . GLY A 1 105 ? -12.872 -2.221 10.465 1.00 90.50 105 GLY A N 1
ATOM 803 C CA . GLY A 1 105 ? -12.527 -1.413 9.291 1.00 90.50 105 GLY A CA 1
ATOM 804 C C . GLY A 1 105 ? -11.557 -0.267 9.590 1.00 90.50 105 GLY A C 1
ATOM 805 O O . GLY A 1 105 ? -11.437 0.668 8.795 1.00 90.50 105 GLY A O 1
ATOM 806 N N . LYS A 1 106 ? -10.873 -0.297 10.738 1.00 92.69 106 LYS A N 1
ATOM 807 C CA . LYS A 1 106 ? -9.911 0.742 11.111 1.00 92.69 106 LYS A CA 1
ATOM 808 C C . LYS A 1 106 ? -8.543 0.506 10.496 1.00 92.69 106 LYS A C 1
ATOM 810 O O . LYS A 1 106 ? -8.103 -0.636 10.375 1.00 92.69 106 LYS A O 1
ATOM 815 N N . ILE A 1 107 ? -7.845 1.587 10.168 1.00 91.69 107 ILE A N 1
ATOM 816 C CA . ILE A 1 107 ? -6.440 1.532 9.767 1.00 91.69 107 ILE A CA 1
ATOM 817 C C . ILE A 1 107 ? -5.600 1.201 10.999 1.00 91.69 107 ILE A C 1
ATOM 819 O O . ILE A 1 107 ? -5.537 1.982 11.947 1.00 91.69 107 ILE A O 1
ATOM 823 N N . LEU A 1 108 ? -4.944 0.045 10.970 1.00 89.81 108 LEU A N 1
ATOM 824 C CA . LEU A 1 108 ? -4.038 -0.393 12.031 1.00 89.81 108 LEU A CA 1
ATOM 825 C C . LEU A 1 108 ? -2.633 0.164 11.816 1.00 89.81 108 LEU A C 1
ATOM 827 O O . LEU A 1 108 ? -1.959 0.543 12.768 1.00 89.81 108 LEU A O 1
ATOM 831 N N . ASN A 1 109 ? -2.190 0.210 10.559 1.00 87.88 109 ASN A N 1
ATOM 832 C CA . ASN A 1 109 ? -0.873 0.704 10.184 1.00 87.88 109 ASN A CA 1
ATOM 833 C C . ASN A 1 109 ? -0.833 1.064 8.690 1.00 87.88 109 ASN A C 1
ATOM 835 O O . ASN A 1 109 ? -1.700 0.656 7.913 1.00 87.88 109 ASN A O 1
ATOM 839 N N . LEU A 1 110 ? 0.186 1.811 8.271 1.00 87.12 110 LEU A N 1
ATOM 840 C CA . LEU A 1 110 ? 0.488 2.011 6.857 1.00 87.12 110 LEU A CA 1
ATOM 841 C C . LEU A 1 110 ? 1.991 2.191 6.621 1.00 87.12 110 LEU A C 1
ATOM 843 O O . LEU A 1 110 ? 2.718 2.718 7.461 1.00 87.12 110 LEU A O 1
ATOM 847 N N . SER A 1 111 ? 2.441 1.810 5.431 1.00 84.19 111 SER A N 1
ATOM 848 C CA . SER A 1 111 ? 3.792 2.078 4.945 1.00 84.19 111 SER A CA 1
ATOM 849 C C . SER A 1 111 ? 3.715 2.754 3.588 1.00 84.19 111 SER A C 1
ATOM 851 O O . SER A 1 111 ? 3.016 2.282 2.693 1.00 84.19 111 SER A O 1
ATOM 853 N N . VAL A 1 112 ? 4.413 3.877 3.436 1.00 81.25 112 VAL A N 1
ATOM 854 C CA . VAL A 1 112 ? 4.458 4.640 2.189 1.00 81.25 112 VAL A CA 1
ATOM 855 C C . VAL A 1 112 ? 5.814 4.423 1.535 1.00 81.25 112 VAL A C 1
ATOM 857 O O . VAL A 1 112 ? 6.850 4.781 2.090 1.00 81.25 112 VAL A O 1
ATOM 860 N N . ASN A 1 113 ? 5.798 3.882 0.323 1.00 77.06 113 ASN A N 1
ATOM 861 C CA . ASN A 1 113 ? 6.968 3.758 -0.524 1.00 77.06 113 ASN A CA 1
ATOM 862 C C . ASN A 1 113 ? 6.875 4.772 -1.672 1.00 77.06 113 ASN A C 1
ATOM 864 O O . ASN A 1 113 ? 5.994 4.713 -2.533 1.00 77.06 113 ASN A O 1
ATOM 868 N N . LEU A 1 114 ? 7.803 5.722 -1.675 1.00 62.34 114 LEU A N 1
ATOM 869 C CA . LEU A 1 114 ? 7.980 6.704 -2.738 1.00 62.34 114 LEU A CA 1
ATOM 870 C C . LEU A 1 114 ? 9.220 6.311 -3.557 1.00 62.34 114 LEU A C 1
ATOM 872 O O . LEU A 1 114 ? 10.226 5.896 -2.977 1.00 62.34 114 LEU A O 1
ATOM 876 N N . PRO A 1 115 ? 9.204 6.425 -4.898 1.00 53.06 115 PRO A N 1
ATOM 877 C CA . PRO A 1 115 ? 10.381 6.201 -5.713 1.00 53.06 115 PRO A CA 1
ATOM 878 C C . PRO A 1 115 ? 11.483 7.151 -5.243 1.00 53.06 115 PRO A C 1
ATOM 880 O O . PRO A 1 115 ? 11.259 8.345 -5.051 1.00 53.06 115 PRO A O 1
ATOM 883 N N . ALA A 1 116 ? 12.683 6.597 -5.070 1.00 42.78 116 ALA A N 1
ATOM 884 C CA . ALA A 1 116 ? 13.863 7.227 -4.470 1.00 42.78 116 ALA A CA 1
ATOM 885 C C . ALA A 1 116 ? 14.417 8.459 -5.227 1.00 42.78 116 ALA A C 1
ATOM 887 O O . ALA A 1 116 ? 15.538 8.896 -4.978 1.00 42.78 116 ALA A O 1
ATOM 888 N N . THR A 1 117 ? 13.664 9.017 -6.178 1.00 38.22 117 THR A N 1
ATOM 889 C CA . THR A 1 117 ? 14.056 10.165 -7.004 1.00 38.22 117 THR A CA 1
ATOM 890 C C . THR A 1 117 ? 14.066 11.487 -6.239 1.00 38.22 117 THR A C 1
ATOM 892 O O . THR A 1 117 ? 14.652 12.458 -6.707 1.00 38.22 117 THR A O 1
ATOM 895 N N . THR A 1 118 ? 13.480 11.535 -5.048 1.00 41.09 118 THR A N 1
ATOM 896 C CA . THR A 1 118 ? 13.624 12.646 -4.103 1.00 41.09 118 THR A CA 1
ATOM 897 C C . THR A 1 118 ? 14.685 12.287 -3.070 1.00 41.09 118 THR A C 1
ATOM 899 O O . THR A 1 118 ? 14.414 11.604 -2.085 1.00 41.09 118 THR A O 1
ATOM 902 N N . HIS A 1 119 ? 15.919 12.724 -3.339 1.00 32.91 119 HIS A N 1
ATOM 903 C CA . HIS A 1 119 ? 17.016 12.747 -2.372 1.00 32.91 119 HIS A CA 1
ATOM 904 C C . HIS A 1 119 ? 16.522 13.392 -1.065 1.00 32.91 119 HIS A C 1
ATOM 906 O O . HIS A 1 119 ? 16.136 14.558 -1.070 1.00 32.91 119 HIS A O 1
ATOM 912 N N . GLY A 1 120 ? 16.540 12.626 0.028 1.00 38.97 120 GLY A N 1
ATOM 913 C CA . GLY A 1 120 ? 16.091 13.066 1.350 1.00 38.97 120 GLY A CA 1
ATOM 914 C C . GLY A 1 120 ? 14.621 12.750 1.614 1.00 38.97 120 GLY A C 1
ATOM 915 O O . GLY A 1 120 ? 13.757 13.609 1.482 1.00 38.97 120 GLY A O 1
ATOM 916 N N . MET A 1 121 ? 14.330 11.516 2.023 1.00 47.28 121 MET A N 1
ATOM 917 C CA . MET A 1 121 ? 13.068 11.200 2.693 1.00 47.28 121 MET A CA 1
ATOM 918 C C . MET A 1 121 ? 13.392 10.681 4.081 1.00 47.28 121 MET A C 1
ATOM 920 O O . MET A 1 121 ? 13.587 9.492 4.314 1.00 47.28 121 MET A O 1
ATOM 924 N N . ASP A 1 122 ? 13.504 11.667 4.967 1.00 47.81 122 ASP A N 1
ATOM 925 C CA . ASP A 1 122 ? 13.436 11.537 6.411 1.00 47.81 122 ASP A CA 1
ATOM 926 C C . ASP A 1 122 ? 12.227 10.687 6.822 1.00 47.81 122 ASP A C 1
ATOM 928 O O . ASP A 1 122 ? 11.248 10.570 6.081 1.00 47.81 122 ASP A O 1
ATOM 932 N N . SER A 1 123 ? 12.250 10.197 8.061 1.00 54.34 123 SER A N 1
ATOM 933 C CA . SER A 1 123 ? 11.150 9.558 8.808 1.00 54.34 123 SER A CA 1
ATOM 934 C C . SER A 1 123 ? 9.763 10.217 8.666 1.00 54.34 123 SER A C 1
ATOM 936 O O . SER A 1 123 ? 8.785 9.752 9.232 1.00 54.34 123 SER A O 1
ATOM 938 N N . SER A 1 124 ? 9.640 11.370 8.001 1.0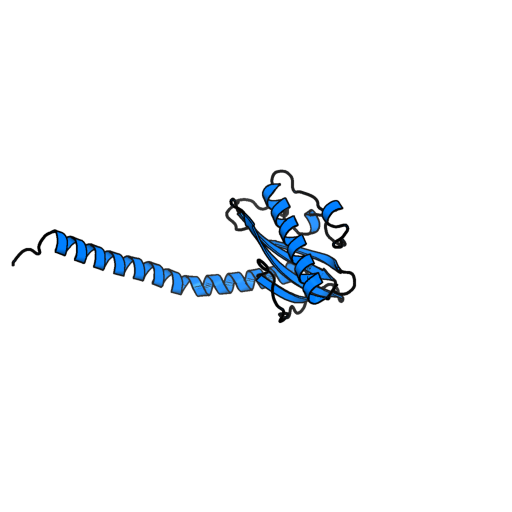0 55.28 124 SER A N 1
ATOM 939 C CA . SER A 1 124 ? 8.438 12.168 7.724 1.00 55.28 124 SER A CA 1
ATOM 940 C C . SER A 1 124 ? 7.323 11.454 6.945 1.00 55.28 124 SER A C 1
ATOM 942 O O . SER A 1 124 ? 6.192 11.923 7.002 1.00 55.28 124 SER A O 1
ATOM 944 N N . PHE A 1 125 ? 7.611 10.338 6.269 1.00 61.84 125 PHE A N 1
ATOM 945 C CA . PHE A 1 125 ? 6.624 9.529 5.530 1.00 61.84 125 PHE A CA 1
ATOM 946 C C . PHE A 1 125 ? 6.309 8.177 6.193 1.00 61.84 125 PHE A C 1
ATOM 948 O O . PHE A 1 125 ? 5.777 7.272 5.553 1.00 61.84 125 PHE A O 1
ATOM 955 N N . GLU A 1 126 ? 6.608 8.042 7.485 1.00 66.12 126 GLU A N 1
ATOM 956 C CA . GLU A 1 126 ? 6.087 6.945 8.299 1.00 66.12 126 GLU A CA 1
ATOM 957 C C . GLU A 1 126 ? 4.563 7.054 8.448 1.00 66.12 126 GLU A C 1
ATOM 959 O O . GLU A 1 126 ? 3.999 8.150 8.515 1.00 66.12 126 GLU A O 1
ATOM 964 N N . GLY A 1 127 ? 3.880 5.911 8.505 1.00 61.25 127 GLY A N 1
ATOM 965 C CA . GLY A 1 127 ? 2.423 5.871 8.506 1.00 61.25 127 GLY A CA 1
ATOM 966 C C . GLY A 1 127 ? 1.753 6.640 9.636 1.00 61.25 127 GLY A C 1
ATOM 967 O O . GLY A 1 127 ? 0.777 7.363 9.430 1.00 61.25 127 GLY A O 1
ATOM 968 N N . ASN A 1 128 ? 2.342 6.560 10.824 1.00 68.69 128 ASN A N 1
ATOM 969 C CA . ASN A 1 128 ? 1.932 7.306 12.010 1.00 68.69 128 ASN A CA 1
ATOM 970 C C . ASN A 1 128 ? 1.846 8.834 11.784 1.00 68.69 128 ASN A C 1
ATOM 972 O O . ASN A 1 128 ? 1.028 9.495 12.423 1.00 68.69 128 ASN A O 1
ATOM 976 N N . LYS A 1 129 ? 2.617 9.412 10.853 1.00 77.44 129 LYS A N 1
ATOM 977 C CA . LYS A 1 129 ? 2.660 10.867 10.622 1.00 77.44 129 LYS A CA 1
ATOM 978 C C . LYS A 1 129 ? 1.485 11.412 9.821 1.00 77.44 129 LYS A C 1
ATOM 980 O O . LYS A 1 129 ? 1.251 12.617 9.852 1.00 77.44 129 LYS A O 1
ATOM 985 N N . PHE A 1 130 ? 0.720 10.549 9.157 1.00 82.69 130 PHE A N 1
ATOM 986 C CA . PHE A 1 130 ? -0.493 10.951 8.442 1.00 82.69 130 PHE A CA 1
ATOM 987 C C . PHE A 1 130 ? -1.725 11.058 9.349 1.00 82.69 130 PHE A C 1
ATOM 989 O O . PHE A 1 130 ? -2.777 11.478 8.877 1.00 82.69 130 PHE A O 1
ATOM 996 N N . GLY A 1 131 ? -1.622 10.695 10.634 1.00 84.44 131 GLY A N 1
ATOM 997 C CA . GLY A 1 131 ? -2.713 10.846 11.607 1.00 84.44 131 GLY A CA 1
ATOM 998 C C . GLY A 1 131 ? -3.922 9.932 11.372 1.00 84.44 131 GLY A C 1
ATOM 999 O O . GLY A 1 131 ? -4.970 10.149 11.966 1.00 84.44 131 GLY A O 1
ATOM 1000 N N . VAL A 1 132 ? -3.792 8.918 10.511 1.00 88.94 132 VAL A N 1
ATOM 1001 C CA . VAL A 1 132 ? -4.902 8.037 10.101 1.00 88.94 132 VAL A CA 1
ATOM 1002 C C . VAL A 1 132 ? -4.984 6.723 10.880 1.00 88.9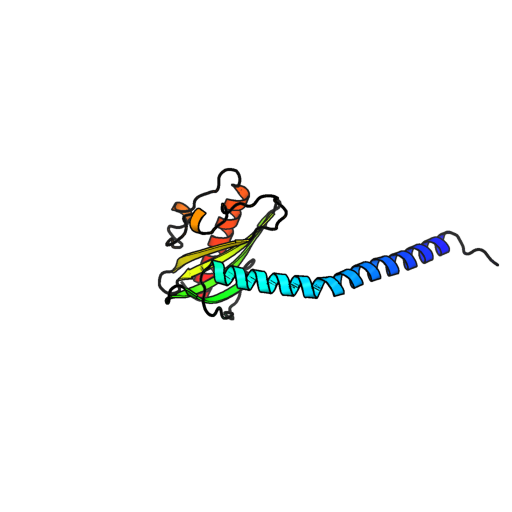4 132 VAL A C 1
ATOM 1004 O O . VAL A 1 132 ? -5.882 5.931 10.621 1.00 88.94 132 VAL A O 1
ATOM 1007 N N . ILE A 1 133 ? -4.074 6.470 11.822 1.00 88.88 133 ILE A N 1
ATOM 1008 C CA . ILE A 1 133 ? -4.150 5.279 12.680 1.00 88.88 133 ILE A CA 1
ATOM 1009 C C . ILE A 1 133 ? -5.434 5.347 13.518 1.00 88.88 133 ILE A C 1
ATOM 1011 O O . ILE A 1 133 ? -5.816 6.422 13.982 1.00 88.88 133 ILE A O 1
ATOM 1015 N N . ASP A 1 134 ? -6.122 4.214 13.658 1.00 89.19 134 ASP A N 1
ATOM 1016 C CA . ASP A 1 134 ? -7.449 4.078 14.277 1.00 89.19 134 ASP A CA 1
ATOM 1017 C C . ASP A 1 134 ? -8.582 4.848 13.572 1.00 89.19 134 ASP A C 1
ATOM 1019 O O . ASP A 1 134 ? -9.703 4.929 14.087 1.00 89.19 134 ASP A O 1
ATOM 1023 N N . ALA A 1 135 ? -8.326 5.425 12.396 1.00 90.00 135 ALA A N 1
ATOM 1024 C CA . ALA A 1 135 ? -9.371 5.991 11.558 1.00 90.00 135 ALA A CA 1
ATOM 1025 C C . ALA A 1 135 ? -10.105 4.893 10.782 1.00 90.00 135 ALA A C 1
ATOM 1027 O O . ALA A 1 135 ? -9.518 3.873 10.423 1.00 90.00 135 ALA A O 1
ATOM 1028 N N . ASN A 1 136 ? -11.385 5.118 10.512 1.00 91.25 136 ASN A N 1
ATOM 1029 C CA . ASN A 1 136 ? -12.197 4.331 9.597 1.00 91.25 136 ASN A CA 1
ATOM 1030 C C . ASN A 1 136 ? -12.496 5.154 8.333 1.00 91.25 136 ASN A C 1
ATOM 1032 O O . ASN A 1 136 ? -12.083 6.306 8.192 1.00 91.25 136 ASN A O 1
ATOM 1036 N N . GLN A 1 137 ? -13.240 4.575 7.399 1.00 89.12 137 GLN A N 1
ATOM 1037 C CA . GLN A 1 137 ? -13.544 5.242 6.139 1.00 89.12 137 GLN A CA 1
ATOM 1038 C C . GLN A 1 137 ? -14.298 6.574 6.287 1.00 89.12 137 GLN A C 1
ATOM 1040 O O . GLN A 1 137 ? -14.109 7.473 5.466 1.00 89.12 137 GLN A O 1
ATOM 1045 N N . ASP A 1 138 ? -15.134 6.712 7.312 1.00 88.38 138 ASP A N 1
ATOM 1046 C CA . ASP A 1 138 ? -15.973 7.894 7.494 1.00 88.38 138 ASP A CA 1
ATOM 1047 C C . ASP A 1 138 ? -15.190 9.063 8.107 1.00 88.38 138 ASP A C 1
ATOM 1049 O O . ASP A 1 138 ? -15.501 10.226 7.844 1.00 88.38 138 ASP A O 1
ATOM 1053 N N . ASP A 1 139 ? -14.150 8.781 8.901 1.00 90.00 139 ASP A N 1
ATOM 1054 C CA . ASP A 1 139 ? -13.419 9.800 9.658 1.00 90.00 139 ASP A CA 1
ATOM 1055 C C . ASP A 1 139 ? -11.961 10.024 9.215 1.00 90.00 139 ASP A C 1
ATOM 1057 O O . ASP A 1 139 ? -11.392 11.077 9.535 1.00 90.00 139 ASP A O 1
ATOM 1061 N N . PHE A 1 140 ? -11.359 9.130 8.414 1.00 90.19 140 PHE A N 1
ATOM 1062 C CA . PHE A 1 140 ? -9.945 9.264 8.033 1.00 90.19 140 PHE A CA 1
ATOM 1063 C C . PHE A 1 140 ? -9.664 10.566 7.284 1.00 90.19 140 PHE A C 1
ATOM 1065 O O . PHE A 1 140 ? -8.615 11.172 7.477 1.00 90.19 140 PHE A O 1
ATOM 1072 N N . THR A 1 141 ? -10.602 11.046 6.462 1.00 87.75 141 THR A N 1
ATOM 1073 C CA . THR A 1 141 ? -10.428 12.303 5.722 1.00 87.75 141 THR A CA 1
ATOM 1074 C C . THR A 1 141 ? -10.321 13.508 6.657 1.00 87.75 141 THR A C 1
ATOM 1076 O O . THR A 1 141 ? -9.569 14.430 6.344 1.00 87.75 141 THR A O 1
ATOM 1079 N N . GLY A 1 142 ? -11.034 13.497 7.789 1.00 84.94 142 GLY A N 1
ATOM 1080 C CA . GLY A 1 142 ? -10.955 14.547 8.807 1.00 84.94 142 GLY A CA 1
ATOM 1081 C C . GLY A 1 142 ? -9.716 14.434 9.698 1.00 84.94 142 GLY A C 1
ATOM 1082 O O . GLY A 1 142 ? -9.223 15.448 10.183 1.00 84.94 142 GLY A O 1
ATOM 1083 N N . LYS A 1 143 ? -9.195 13.216 9.884 1.00 87.69 143 LYS A N 1
ATOM 1084 C CA . LYS A 1 143 ? -7.975 12.941 10.661 1.00 87.69 143 LYS A CA 1
ATOM 1085 C C . LYS A 1 143 ? -6.681 13.059 9.845 1.00 87.69 143 LYS A C 1
ATOM 1087 O O . LYS A 1 143 ? -5.604 13.156 10.425 1.00 87.69 143 LYS A O 1
ATOM 1092 N N . PHE A 1 144 ? -6.776 13.059 8.514 1.00 90.19 144 PHE A N 1
ATOM 1093 C CA . PHE A 1 144 ? -5.622 13.049 7.621 1.00 90.19 144 PHE A CA 1
ATOM 1094 C C . PHE A 1 144 ? -4.766 14.313 7.768 1.00 90.19 144 PHE A C 1
ATOM 1096 O O . PHE A 1 144 ? -5.205 15.426 7.470 1.00 90.19 144 PHE A O 1
ATOM 1103 N N . VAL A 1 145 ? -3.506 14.122 8.148 1.00 87.38 145 VAL A N 1
ATOM 1104 C CA . VAL A 1 145 ? -2.508 15.181 8.284 1.00 87.38 145 VAL A CA 1
ATOM 1105 C C . VAL A 1 145 ? -1.644 15.240 7.028 1.00 87.38 145 VAL A C 1
ATOM 1107 O O . VAL A 1 145 ? -0.977 14.277 6.652 1.00 87.38 145 VAL A O 1
ATOM 1110 N N . THR A 1 146 ? -1.627 16.398 6.370 1.00 85.75 146 THR A N 1
ATOM 1111 C CA . THR A 1 146 ? -0.718 16.665 5.249 1.00 85.75 146 THR A CA 1
ATOM 1112 C C . THR A 1 146 ? 0.676 17.024 5.750 1.00 85.75 146 THR A C 1
ATOM 1114 O O . THR A 1 146 ? 0.817 17.841 6.661 1.00 85.75 146 THR A O 1
ATOM 1117 N N . ILE A 1 147 ? 1.712 16.502 5.095 1.00 82.12 147 ILE A N 1
ATOM 1118 C CA . ILE A 1 147 ? 3.100 16.845 5.406 1.00 82.12 147 ILE A CA 1
ATOM 1119 C C . ILE A 1 147 ? 3.452 18.185 4.748 1.00 82.12 147 ILE A C 1
ATOM 1121 O O . ILE A 1 147 ? 3.295 18.365 3.535 1.00 82.12 147 ILE A O 1
ATOM 1125 N N . SER A 1 148 ? 3.933 19.136 5.554 1.00 78.25 148 SER A N 1
ATOM 1126 C CA . SER A 1 148 ? 4.324 20.468 5.077 1.00 78.25 148 SER A CA 1
ATOM 1127 C C . SER A 1 148 ? 5.422 20.375 4.014 1.00 78.25 148 SER A C 1
ATOM 1129 O O . SER A 1 148 ? 6.386 19.629 4.170 1.00 78.25 148 SER A O 1
ATOM 1131 N N . GLY A 1 149 ? 5.265 21.117 2.914 1.00 76.75 149 GLY A N 1
ATOM 1132 C CA . GLY A 1 149 ? 6.190 21.083 1.775 1.00 76.75 149 GLY A CA 1
ATOM 1133 C C . GLY A 1 149 ? 6.036 19.869 0.848 1.00 76.75 149 GLY A C 1
ATOM 1134 O O . GLY A 1 149 ? 6.712 19.814 -0.175 1.00 76.75 149 GLY A O 1
ATOM 1135 N N . ALA A 1 150 ? 5.128 18.932 1.147 1.00 77.19 150 ALA A N 1
ATOM 1136 C CA . ALA A 1 150 ? 4.919 17.719 0.355 1.00 77.19 150 ALA A CA 1
ATOM 1137 C C . ALA A 1 150 ? 3.437 17.448 0.024 1.00 77.19 150 ALA A C 1
ATOM 1139 O O . ALA A 1 150 ? 3.009 16.297 -0.071 1.00 77.19 150 ALA A O 1
ATOM 1140 N N . THR A 1 151 ? 2.652 18.507 -0.201 1.00 82.62 151 THR A N 1
ATOM 1141 C CA . THR A 1 151 ? 1.197 18.445 -0.432 1.00 82.62 151 THR A CA 1
ATOM 1142 C C . THR A 1 151 ? 0.791 17.473 -1.543 1.00 82.62 151 THR A C 1
ATOM 1144 O O . THR A 1 151 ? -0.129 16.680 -1.354 1.00 82.62 151 THR A O 1
ATOM 1147 N N . THR A 1 152 ? 1.481 17.483 -2.689 1.00 81.62 152 THR A N 1
ATOM 1148 C CA . THR A 1 152 ? 1.183 16.573 -3.812 1.00 81.62 152 THR A CA 1
ATOM 1149 C C . THR A 1 152 ? 1.378 15.108 -3.418 1.00 81.62 152 THR A C 1
ATOM 1151 O O . THR A 1 152 ? 0.535 14.262 -3.725 1.00 81.62 152 THR A O 1
ATOM 1154 N N . SER A 1 153 ? 2.453 14.805 -2.688 1.00 82.00 153 SER A N 1
ATOM 1155 C CA . SER A 1 153 ? 2.736 13.457 -2.193 1.00 82.00 153 SER A CA 1
ATOM 1156 C C . SER A 1 153 ? 1.723 13.034 -1.130 1.00 82.00 153 SER A C 1
ATOM 1158 O O . SER A 1 153 ? 1.184 11.936 -1.214 1.00 82.00 153 SER A O 1
ATOM 1160 N N . SER A 1 154 ? 1.385 13.914 -0.179 1.00 84.56 154 SER A N 1
ATOM 1161 C CA . SER A 1 154 ? 0.367 13.628 0.841 1.00 84.56 154 SER A CA 1
ATOM 1162 C C . SER A 1 154 ? -1.006 13.357 0.224 1.00 84.56 154 SER A C 1
ATOM 1164 O O . SER A 1 154 ? -1.655 12.381 0.585 1.00 84.56 154 SER A O 1
ATOM 1166 N N . ASN A 1 155 ? -1.433 14.148 -0.762 1.00 88.50 155 ASN A N 1
ATOM 1167 C CA . ASN A 1 155 ? -2.703 13.902 -1.452 1.00 88.50 155 ASN A CA 1
ATOM 1168 C C . ASN A 1 155 ? -2.709 12.572 -2.214 1.00 88.50 155 ASN A C 1
ATOM 1170 O O . ASN A 1 155 ? -3.747 11.922 -2.300 1.00 88.50 155 ASN A O 1
ATOM 1174 N N . SER A 1 156 ? -1.554 12.138 -2.720 1.00 87.88 156 SER A N 1
ATOM 1175 C CA . SER A 1 156 ? -1.425 10.834 -3.375 1.00 87.88 156 SER A CA 1
ATOM 1176 C C . SER A 1 156 ? -1.536 9.683 -2.364 1.00 87.88 156 SER A C 1
ATOM 1178 O O . SER A 1 156 ? -2.221 8.706 -2.640 1.00 87.88 156 SER A O 1
ATOM 1180 N N . VAL A 1 157 ? -0.969 9.824 -1.155 1.00 88.38 157 VAL A N 1
ATOM 1181 C CA . VAL A 1 157 ? -1.180 8.866 -0.046 1.00 88.38 157 VAL A CA 1
ATOM 1182 C C . VAL A 1 157 ? -2.656 8.816 0.359 1.00 88.38 157 VAL A C 1
ATOM 1184 O O . VAL A 1 157 ? -3.214 7.738 0.546 1.00 88.38 157 VAL A O 1
ATOM 1187 N N . LYS A 1 158 ? -3.327 9.971 0.435 1.00 91.00 158 LYS A N 1
ATOM 1188 C CA . LYS A 1 158 ? -4.769 10.032 0.707 1.00 91.00 158 LYS A CA 1
ATOM 1189 C C . LYS A 1 158 ? -5.587 9.291 -0.358 1.00 91.00 158 LYS A C 1
ATOM 1191 O O . LYS A 1 158 ? -6.529 8.581 -0.019 1.00 91.00 158 LYS A O 1
ATOM 1196 N N . ALA A 1 159 ? -5.224 9.434 -1.634 1.00 91.56 159 ALA A N 1
ATOM 1197 C CA . ALA A 1 159 ? -5.857 8.699 -2.728 1.00 91.56 159 ALA A CA 1
ATOM 1198 C C . ALA A 1 159 ? -5.625 7.182 -2.612 1.00 91.56 159 ALA A C 1
ATOM 1200 O O . ALA A 1 159 ? -6.566 6.414 -2.782 1.00 91.56 159 ALA A O 1
ATOM 1201 N N . CYS A 1 160 ? -4.415 6.754 -2.245 1.00 91.44 160 CYS A N 1
ATOM 1202 C CA . CYS A 1 160 ? -4.116 5.352 -1.951 1.00 91.44 160 CYS A CA 1
ATOM 1203 C C . CYS A 1 160 ? -5.011 4.788 -0.831 1.00 91.44 160 CYS A C 1
ATOM 1205 O O . CYS A 1 160 ? -5.588 3.717 -0.992 1.00 91.44 160 CYS A O 1
ATOM 1207 N N . ILE A 1 161 ? -5.177 5.512 0.282 1.00 92.25 161 ILE A N 1
ATOM 1208 C CA . ILE A 1 161 ? -6.041 5.076 1.395 1.00 92.25 161 ILE A CA 1
ATOM 1209 C C . ILE A 1 161 ? -7.502 4.926 0.942 1.00 92.25 161 ILE A C 1
ATOM 1211 O O . ILE A 1 161 ? -8.150 3.947 1.301 1.00 92.25 161 ILE A O 1
ATOM 1215 N N . ASN A 1 162 ? -8.009 5.847 0.114 1.00 94.06 162 ASN A N 1
ATOM 1216 C CA . ASN A 1 162 ? -9.347 5.712 -0.473 1.00 94.06 162 ASN A CA 1
ATOM 1217 C C . ASN A 1 162 ? -9.490 4.428 -1.299 1.00 94.06 162 ASN A C 1
ATOM 1219 O O . ASN A 1 162 ? -10.433 3.675 -1.077 1.00 94.06 162 ASN A O 1
ATOM 1223 N N . LEU A 1 163 ? -8.537 4.147 -2.194 1.00 93.81 163 LEU A N 1
ATOM 1224 C CA . LEU A 1 163 ? -8.547 2.930 -3.015 1.00 93.81 163 LEU A CA 1
ATOM 1225 C C . LEU A 1 163 ? -8.495 1.656 -2.159 1.00 93.81 163 LEU A C 1
ATOM 1227 O O . LEU A 1 163 ? -9.188 0.683 -2.446 1.00 93.81 163 LEU A O 1
ATOM 1231 N N . ALA A 1 164 ? -7.717 1.666 -1.073 1.00 93.25 164 ALA A N 1
ATOM 1232 C CA . ALA A 1 164 ? -7.677 0.552 -0.128 1.00 93.25 164 ALA A CA 1
ATOM 1233 C C . ALA A 1 164 ? -9.043 0.324 0.545 1.00 93.25 164 ALA A C 1
ATOM 1235 O O . ALA A 1 164 ? -9.475 -0.819 0.684 1.00 93.25 164 ALA A O 1
ATOM 1236 N N . TYR A 1 165 ? -9.757 1.393 0.911 1.00 94.62 165 TYR A N 1
ATOM 1237 C CA . TYR A 1 165 ? -11.119 1.284 1.441 1.00 94.62 165 TYR A CA 1
ATOM 1238 C C . TYR A 1 165 ? -12.142 0.819 0.402 1.00 94.62 165 TYR A C 1
ATOM 1240 O O . TYR A 1 165 ? -13.052 0.065 0.743 1.00 94.62 165 TYR A O 1
ATOM 1248 N N . GLU A 1 166 ? -12.013 1.237 -0.855 1.00 93.50 166 GLU A N 1
ATOM 1249 C CA . GLU A 1 166 ? -12.861 0.740 -1.943 1.00 93.50 166 GLU A CA 1
ATOM 1250 C C . GLU A 1 166 ? -12.664 -0.767 -2.156 1.00 93.50 166 GLU A C 1
ATOM 1252 O O . GLU A 1 166 ? -13.645 -1.510 -2.226 1.00 93.50 166 GLU A O 1
ATOM 1257 N N . GLN A 1 167 ? -11.414 -1.242 -2.152 1.00 92.06 167 GLN A N 1
ATOM 1258 C CA . GLN A 1 167 ? -11.111 -2.674 -2.219 1.00 92.06 167 GLN A CA 1
ATOM 1259 C C . GLN A 1 167 ? -11.659 -3.420 -0.996 1.00 92.06 167 GLN A C 1
ATOM 1261 O O . GLN A 1 167 ? -12.254 -4.489 -1.136 1.00 92.06 167 GLN A O 1
ATOM 1266 N N . TYR A 1 168 ? -11.499 -2.850 0.202 1.00 92.44 168 TYR A N 1
ATOM 1267 C CA . TYR A 1 168 ? -12.037 -3.410 1.442 1.00 92.44 168 TYR A CA 1
ATOM 1268 C C . TYR A 1 168 ? -13.557 -3.610 1.373 1.00 92.44 168 TYR A C 1
ATOM 1270 O O . TYR A 1 168 ? -14.047 -4.685 1.723 1.00 92.44 168 TYR A O 1
ATOM 1278 N N . LYS A 1 169 ? -14.304 -2.615 0.871 1.00 91.12 169 LYS A N 1
ATOM 1279 C CA . LYS A 1 169 ? -15.754 -2.736 0.640 1.00 91.12 169 LYS A CA 1
ATOM 1280 C C . LYS A 1 169 ? -16.095 -3.846 -0.336 1.00 91.12 169 LYS A C 1
ATOM 1282 O O . LYS A 1 169 ? -16.978 -4.650 -0.049 1.00 91.12 169 LYS A O 1
ATOM 1287 N N . GLY A 1 170 ? -15.370 -3.912 -1.455 1.00 87.75 170 GLY A N 1
ATOM 1288 C CA . GLY A 1 170 ? -15.559 -4.953 -2.463 1.00 87.75 170 GLY A CA 1
ATOM 1289 C C . GLY A 1 170 ? -15.429 -6.363 -1.882 1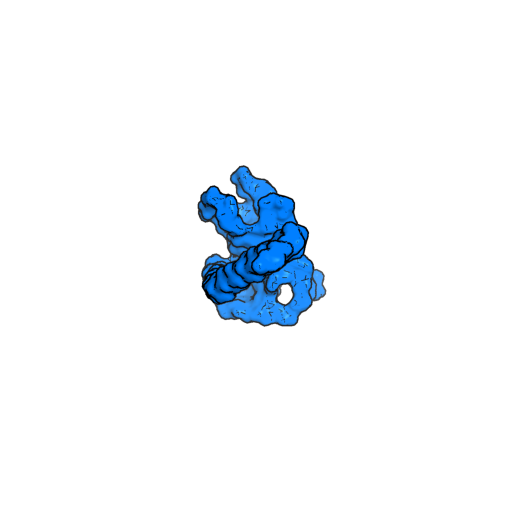.00 87.75 170 GLY A C 1
ATOM 1290 O O . GLY A 1 170 ? -16.211 -7.242 -2.229 1.00 87.75 170 GLY A O 1
ATOM 1291 N N . ILE A 1 171 ? -14.503 -6.561 -0.938 1.00 87.50 171 ILE A N 1
ATOM 1292 C CA . ILE A 1 171 ? -14.282 -7.851 -0.267 1.00 87.50 171 ILE A CA 1
ATOM 1293 C C . ILE A 1 171 ? -15.345 -8.131 0.802 1.00 87.50 171 ILE A C 1
ATOM 1295 O O . ILE A 1 171 ? -15.846 -9.250 0.898 1.00 87.50 171 ILE A O 1
ATOM 1299 N N . LYS A 1 172 ? -15.689 -7.139 1.632 1.00 83.69 172 LYS A N 1
ATOM 1300 C CA . LYS A 1 172 ? -16.671 -7.309 2.717 1.00 83.69 172 LYS A CA 1
ATOM 1301 C C . LYS A 1 172 ? -18.125 -7.331 2.234 1.00 83.69 172 LYS A C 1
ATOM 1303 O O . LYS A 1 172 ? -18.986 -7.768 2.993 1.00 83.69 172 LYS A O 1
ATOM 1308 N N . GLY A 1 173 ? -18.399 -6.884 1.007 1.00 64.81 173 GLY A N 1
ATOM 1309 C CA . GLY A 1 173 ? -19.748 -6.801 0.444 1.00 64.81 173 GLY A CA 1
ATOM 1310 C C . GLY A 1 173 ? -20.626 -5.738 1.114 1.00 64.81 173 GLY A C 1
ATOM 1311 O O . GLY A 1 173 ? -21.832 -5.950 1.239 1.00 64.81 173 GLY A O 1
ATOM 1312 N N . VAL A 1 174 ? -20.019 -4.638 1.582 1.00 48.81 174 VAL A N 1
ATOM 1313 C CA . VAL A 1 174 ? -20.678 -3.529 2.306 1.00 48.81 174 VAL A CA 1
ATOM 1314 C C . VAL A 1 174 ? -20.693 -2.261 1.465 1.00 48.81 174 VAL A C 1
ATOM 1316 O O . VAL A 1 174 ? -19.628 -1.914 0.906 1.00 48.81 174 VAL A O 1
#

Foldseek 3Di:
DDDDPPVVVVVVVVVVVVVVVVVVVVVCCVVCVVVVVVVVVVVVVVQCVLFQFDPWDFDPDDADPQFPGWTWGDHPNFIWIWTFGWDDDPPFIKTKIFIATPPPRATQAMAIDTPCPDDDDDVCRGGVNQQRGRHHPVCSVVRGDDDPPCNVRSVRVVVRVVSVNVVSCVVVVD

Secondary structure (DSSP, 8-state):
-PPPPHHHHHHHHHHHHHHHHHHHHHHHHHHHHHHHHHHHHHHHHHHHHHTT-EEEEE---PPPTTEEEEEEEEETTEEEEEEEEEEE-SS-EEEEEEEEETTT--EEEEEEE--TTSS---GGGBGGGGT-TT--TTTHHHHPPPPTT-HHHHHHHHHHHHHHHHHHHHHHT-

pLDDT: mean 80.28, std 13.07, range [32.91, 94.62]

Radius of gyration: 22.7 Å; chains: 1; bounding box: 58×36×73 Å